Protein AF-A0A0A1MVZ1-F1 (afdb_monomer_lite)

Foldseek 3Di:
DDDPPVLVVVLVVLLVVLVVLLVCLVPPDPVVPPPDQPCVVVVNVVDPSSVSSNVVSVVSNVVSVLSVVCVPVPSVVVVVD

Sequence (81 aa):
MKRPLGVIIISYIFAFSSMLLLFSAIFYDADTDSMRSIAERFALPNIPEQLMRAIVALFSLVMVYGYIQLKNGAFGQWWLI

Organism: NCBI:txid545501

Secondary structure (DSSP, 8-state):
-PPPHHHHHHHHHHHHHHHHHHHHHHHS-SSS-TT--HHHHTT-TTS-HHHHHHHHHHHHHHHHHHHHHTTSTTSTTTS--

Structure (mmCIF, N/CA/C/O backbone):
data_AF-A0A0A1MVZ1-F1
#
_entry.id   AF-A0A0A1MVZ1-F1
#
loop_
_atom_site.group_PDB
_atom_site.id
_atom_site.type_symbol
_atom_site.label_atom_id
_atom_site.label_alt_id
_atom_site.label_comp_id
_atom_site.label_asym_id
_atom_site.label_entity_id
_atom_site.label_seq_id
_atom_site.pdbx_PDB_ins_code
_atom_site.Cartn_x
_atom_site.Cartn_y
_atom_site.Cartn_z
_atom_site.occupancy
_atom_site.B_iso_or_equiv
_atom_site.auth_seq_id
_atom_site.auth_comp_id
_atom_site.auth_asym_id
_atom_site.auth_atom_id
_atom_site.pdbx_PDB_model_num
ATOM 1 N N . MET A 1 1 ? -22.127 6.150 15.677 1.00 52.12 1 MET A N 1
ATOM 2 C CA . MET A 1 1 ? -20.823 6.031 16.368 1.00 52.12 1 MET A CA 1
ATOM 3 C C . MET A 1 1 ? -19.761 6.760 15.554 1.00 52.12 1 MET A C 1
ATOM 5 O O . MET A 1 1 ? -19.609 6.455 14.373 1.00 52.12 1 MET A O 1
ATOM 9 N N . LYS A 1 2 ? -19.123 7.788 16.135 1.00 60.97 2 LYS A N 1
ATOM 10 C CA . LYS A 1 2 ? -18.030 8.543 15.496 1.00 60.97 2 LYS A CA 1
ATOM 11 C C . LYS A 1 2 ? -16.820 7.611 15.365 1.00 60.97 2 LYS A C 1
ATOM 13 O O . LYS A 1 2 ? -16.525 6.877 16.303 1.00 60.97 2 LYS A O 1
ATOM 18 N N . ARG A 1 3 ? -16.179 7.584 14.193 1.00 61.62 3 ARG A N 1
ATOM 19 C CA . ARG A 1 3 ? -14.993 6.745 13.960 1.00 61.62 3 ARG A CA 1
ATOM 20 C C . ARG A 1 3 ? -13.870 7.184 14.917 1.00 61.62 3 ARG A C 1
ATOM 22 O O . ARG A 1 3 ? -13.727 8.392 15.116 1.00 61.62 3 ARG A O 1
ATOM 29 N N . PRO A 1 4 ? -13.091 6.257 15.504 1.00 75.44 4 PRO A N 1
ATOM 30 C CA . PRO A 1 4 ? -11.972 6.625 16.364 1.00 75.44 4 PRO A CA 1
ATOM 31 C C . PRO A 1 4 ? -10.992 7.493 15.571 1.00 75.44 4 PRO A C 1
ATOM 33 O O . PRO A 1 4 ? -10.639 7.143 14.444 1.00 75.44 4 PRO A O 1
ATOM 36 N N . LEU A 1 5 ? -10.545 8.611 16.146 1.00 72.12 5 LEU A N 1
ATOM 37 C CA . LEU A 1 5 ? -9.634 9.545 15.472 1.00 72.12 5 LEU A CA 1
ATOM 38 C C . LEU A 1 5 ? -8.366 8.840 14.960 1.00 72.12 5 LEU A C 1
ATOM 40 O O . LEU A 1 5 ? -7.936 9.102 13.842 1.00 72.12 5 LEU A O 1
ATOM 44 N N . GLY A 1 6 ? -7.837 7.871 15.718 1.00 72.12 6 GLY A N 1
ATOM 45 C CA . GLY A 1 6 ? -6.678 7.070 15.308 1.00 72.12 6 GLY A CA 1
ATOM 46 C C . GLY A 1 6 ? -6.903 6.251 14.032 1.00 72.12 6 GLY A C 1
ATOM 47 O O . GLY A 1 6 ? -6.029 6.206 13.173 1.00 72.12 6 GLY A O 1
ATOM 48 N N . VAL A 1 7 ? -8.096 5.672 13.848 1.00 70.12 7 VAL A N 1
ATOM 49 C CA . VAL A 1 7 ? -8.446 4.908 12.635 1.00 70.12 7 VAL A CA 1
ATOM 50 C C . VAL A 1 7 ? -8.447 5.827 11.418 1.00 70.12 7 VAL A C 1
ATOM 52 O O . VAL A 1 7 ? -7.920 5.463 10.371 1.00 70.12 7 VAL A O 1
ATOM 55 N N . ILE A 1 8 ? -8.989 7.038 11.563 1.00 75.38 8 ILE A N 1
ATOM 56 C CA . ILE A 1 8 ? -9.010 8.035 10.489 1.00 75.38 8 ILE A CA 1
ATOM 57 C C . ILE A 1 8 ? -7.577 8.444 10.122 1.00 75.38 8 ILE A C 1
ATOM 59 O O . ILE A 1 8 ? -7.212 8.374 8.953 1.00 75.38 8 ILE A O 1
ATOM 63 N N . ILE A 1 9 ? -6.757 8.811 11.109 1.00 80.94 9 ILE A N 1
ATOM 64 C CA . ILE A 1 9 ? -5.386 9.296 10.887 1.00 80.94 9 ILE A CA 1
ATOM 65 C C . ILE A 1 9 ? -4.521 8.232 10.201 1.00 80.94 9 ILE A C 1
ATOM 67 O O . ILE A 1 9 ? -3.887 8.526 9.189 1.00 80.94 9 ILE A O 1
ATOM 71 N N . ILE A 1 10 ? -4.538 6.988 10.694 1.00 80.56 10 ILE A N 1
ATOM 72 C CA . ILE A 1 10 ? -3.760 5.886 10.104 1.00 80.56 10 ILE A CA 1
ATOM 73 C C . ILE A 1 10 ? -4.213 5.629 8.663 1.00 80.56 10 ILE A C 1
ATOM 75 O O . ILE A 1 10 ? -3.380 5.488 7.771 1.00 80.56 10 ILE A O 1
ATOM 79 N N . SER A 1 11 ? -5.524 5.650 8.409 1.00 75.44 11 SER A N 1
ATOM 80 C CA . SER A 1 11 ? -6.059 5.465 7.056 1.00 75.44 11 SER A CA 1
ATOM 81 C C . SER A 1 11 ? -5.566 6.539 6.085 1.00 75.44 11 SER A C 1
ATOM 83 O O . SER A 1 11 ? -5.192 6.218 4.962 1.00 75.44 11 SER A O 1
ATOM 85 N N . TYR A 1 12 ? -5.532 7.806 6.511 1.00 81.12 12 TYR A N 1
ATOM 86 C CA . TYR A 1 12 ? -5.038 8.904 5.675 1.00 81.12 12 TYR A CA 1
ATOM 87 C C . TYR A 1 12 ? -3.540 8.794 5.388 1.00 81.12 12 TYR A C 1
ATOM 89 O O . TYR A 1 12 ? -3.136 9.023 4.250 1.00 81.12 12 TYR A O 1
ATOM 97 N N . ILE A 1 13 ? -2.729 8.405 6.378 1.00 86.31 13 ILE A N 1
ATOM 98 C CA . ILE A 1 13 ? -1.288 8.190 6.184 1.00 86.31 13 ILE A CA 1
ATOM 99 C C . ILE A 1 13 ? -1.062 7.101 5.134 1.00 86.31 13 ILE A C 1
ATOM 101 O O . ILE A 1 13 ? -0.348 7.325 4.160 1.00 86.31 13 ILE A O 1
ATOM 105 N N . PHE A 1 14 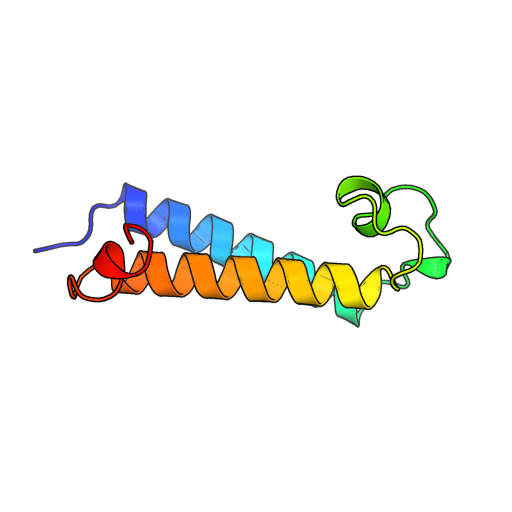? -1.721 5.951 5.281 1.00 80.69 14 PHE A N 1
ATOM 106 C CA . PHE A 1 14 ? -1.562 4.855 4.331 1.00 80.69 14 PHE A CA 1
ATOM 107 C C . PHE A 1 14 ? -2.128 5.176 2.937 1.00 80.69 14 PHE A C 1
ATOM 109 O O . PHE A 1 14 ? -1.520 4.799 1.933 1.00 80.69 14 PHE A O 1
ATOM 116 N N . ALA A 1 15 ? -3.252 5.896 2.844 1.00 81.12 15 ALA A N 1
ATOM 117 C CA . ALA A 1 15 ? -3.793 6.350 1.561 1.00 81.12 15 ALA A CA 1
ATOM 118 C C . ALA A 1 15 ? -2.816 7.295 0.845 1.00 81.12 15 ALA A C 1
ATOM 120 O O . ALA A 1 15 ? -2.544 7.124 -0.343 1.00 81.12 15 ALA A O 1
ATOM 121 N N . PHE A 1 16 ? -2.240 8.249 1.579 1.00 87.12 16 PHE A N 1
ATOM 122 C CA . PHE A 1 16 ? -1.248 9.178 1.047 1.00 87.12 16 PHE A CA 1
ATOM 123 C C . PHE A 1 16 ? 0.021 8.447 0.585 1.00 87.12 16 PHE A C 1
ATOM 125 O O . PHE A 1 16 ? 0.485 8.669 -0.531 1.00 87.12 16 PHE A O 1
ATOM 132 N N . SER A 1 17 ? 0.537 7.506 1.382 1.00 80.69 17 SER A N 1
ATOM 133 C CA . SER A 1 17 ? 1.684 6.674 0.996 1.00 80.69 17 SER A CA 1
ATOM 134 C C . SER A 1 17 ? 1.410 5.816 -0.244 1.00 80.69 17 SER A C 1
ATOM 136 O O . SER A 1 17 ? 2.277 5.706 -1.107 1.00 80.69 17 SER A O 1
ATOM 138 N N . SER A 1 18 ? 0.204 5.254 -0.373 1.00 81.38 18 SER A N 1
ATOM 139 C CA . SER A 1 18 ? -0.203 4.495 -1.567 1.00 81.38 18 SER A CA 1
ATOM 140 C C . SER A 1 18 ? -0.238 5.382 -2.811 1.00 81.38 18 SER A C 1
ATOM 142 O O . SER A 1 18 ? 0.213 4.981 -3.881 1.00 81.38 18 SER A O 1
ATOM 144 N N . MET A 1 19 ? -0.724 6.615 -2.666 1.00 84.94 19 MET A N 1
ATOM 145 C CA . MET A 1 19 ? -0.773 7.583 -3.758 1.00 84.94 19 MET A CA 1
ATOM 146 C C . MET A 1 19 ? 0.631 8.017 -4.199 1.00 84.94 19 MET A C 1
ATOM 148 O O . MET A 1 19 ? 0.895 8.095 -5.396 1.00 84.94 19 MET A O 1
ATOM 152 N N . LEU A 1 20 ? 1.554 8.213 -3.252 1.00 84.06 20 LEU A N 1
ATOM 153 C CA . LEU A 1 20 ? 2.966 8.473 -3.550 1.00 84.06 20 LEU A CA 1
ATOM 154 C C . LEU A 1 20 ? 3.642 7.294 -4.265 1.00 84.06 20 LEU A C 1
ATOM 156 O O . LEU A 1 20 ? 4.446 7.514 -5.167 1.00 84.06 20 LEU A O 1
ATOM 160 N N . LEU A 1 21 ? 3.309 6.052 -3.895 1.00 80.62 21 LEU A N 1
ATOM 161 C CA . LEU A 1 21 ? 3.809 4.854 -4.577 1.00 80.62 21 LEU A CA 1
ATOM 162 C C . LEU A 1 21 ? 3.270 4.730 -6.007 1.00 80.62 21 LEU A C 1
ATOM 164 O O . LEU A 1 21 ? 4.027 4.385 -6.907 1.00 80.62 21 LEU A O 1
ATOM 168 N N . LEU A 1 22 ? 1.992 5.046 -6.243 1.00 81.00 22 LEU A N 1
ATOM 169 C CA . LEU A 1 22 ? 1.440 5.104 -7.602 1.00 81.00 22 LEU A CA 1
ATOM 170 C C . LEU A 1 22 ? 2.102 6.208 -8.428 1.00 81.00 22 LEU A C 1
ATOM 172 O O . LEU A 1 22 ? 2.441 5.994 -9.588 1.00 81.00 22 LEU A O 1
ATOM 176 N N . PHE A 1 23 ? 2.317 7.377 -7.826 1.00 81.12 23 PHE A N 1
ATOM 177 C CA . PHE A 1 23 ? 2.988 8.484 -8.494 1.00 81.12 23 PHE A CA 1
ATOM 178 C C . PHE A 1 23 ? 4.426 8.110 -8.878 1.00 81.12 23 PHE A C 1
ATOM 180 O O . PHE A 1 23 ? 4.828 8.309 -10.021 1.00 81.12 23 PHE A O 1
ATOM 187 N N . SER A 1 24 ? 5.185 7.487 -7.973 1.00 77.44 24 SER A N 1
ATOM 188 C CA . SER A 1 24 ? 6.541 7.028 -8.290 1.00 77.44 24 SER A CA 1
ATOM 189 C C . SER A 1 24 ? 6.563 5.879 -9.298 1.00 77.44 24 SER A C 1
ATOM 191 O O . SER A 1 24 ? 7.534 5.753 -10.032 1.00 77.44 24 SER A O 1
ATOM 193 N N . ALA A 1 25 ? 5.510 5.063 -9.373 1.00 74.50 25 ALA A N 1
ATOM 194 C CA . ALA A 1 25 ? 5.386 4.039 -10.403 1.00 74.50 25 ALA A CA 1
ATOM 195 C C . ALA A 1 25 ? 5.150 4.638 -11.798 1.00 74.50 25 ALA A C 1
ATOM 197 O O . ALA A 1 25 ? 5.584 4.059 -12.778 1.00 74.50 25 ALA A O 1
ATOM 198 N N . ILE A 1 26 ? 4.463 5.773 -11.933 1.00 75.75 26 ILE A N 1
ATOM 199 C CA . ILE A 1 26 ? 4.146 6.339 -13.258 1.00 75.75 26 ILE A CA 1
ATOM 200 C C . ILE A 1 26 ? 5.233 7.308 -13.736 1.00 75.75 26 ILE A C 1
ATOM 202 O O . ILE A 1 26 ? 5.560 7.321 -14.919 1.00 75.75 26 ILE A O 1
ATOM 206 N N . PHE A 1 27 ? 5.776 8.124 -12.829 1.00 73.50 27 PHE A N 1
ATOM 207 C CA . PHE A 1 27 ? 6.641 9.254 -13.183 1.00 73.50 27 PHE A CA 1
ATOM 208 C C . PHE A 1 27 ? 8.136 9.007 -12.961 1.00 73.50 27 PHE A C 1
ATOM 210 O O . PHE A 1 27 ? 8.941 9.806 -13.431 1.00 73.50 27 PHE A O 1
ATOM 217 N N . TYR A 1 28 ? 8.517 7.954 -12.232 1.00 69.50 28 TYR A N 1
ATOM 218 C CA . TYR A 1 28 ? 9.918 7.673 -11.922 1.00 69.50 28 TYR A CA 1
ATOM 219 C C . TYR A 1 28 ? 10.383 6.433 -12.683 1.00 69.50 28 TYR A C 1
ATOM 221 O O . TYR A 1 28 ? 9.815 5.352 -12.512 1.00 69.50 28 TYR A O 1
ATOM 229 N N . ASP A 1 29 ? 11.416 6.596 -13.507 1.00 62.94 29 ASP A N 1
ATOM 230 C CA . ASP A 1 29 ? 12.014 5.494 -14.252 1.00 62.94 29 ASP A CA 1
ATOM 231 C C . ASP A 1 29 ? 12.877 4.650 -13.306 1.00 62.94 29 ASP A C 1
ATOM 233 O O . ASP A 1 29 ? 13.915 5.085 -12.799 1.00 62.94 29 ASP A O 1
ATOM 237 N N . ALA A 1 30 ? 12.370 3.467 -12.968 1.00 60.06 30 ALA A N 1
ATOM 238 C CA . ALA A 1 30 ? 12.993 2.571 -12.004 1.00 60.06 30 ALA A CA 1
ATOM 239 C C . ALA A 1 30 ? 14.144 1.753 -12.614 1.00 60.06 30 ALA A C 1
ATOM 241 O O . ALA A 1 30 ? 14.931 1.199 -11.854 1.00 60.06 30 ALA A O 1
ATOM 242 N N . ASP A 1 31 ? 14.271 1.705 -13.947 1.00 57.31 31 ASP A N 1
ATOM 243 C CA . ASP A 1 31 ? 15.345 0.960 -14.624 1.00 57.31 31 ASP A CA 1
ATOM 244 C C . ASP A 1 31 ? 16.718 1.639 -14.478 1.00 57.31 31 ASP A C 1
ATOM 246 O O . ASP A 1 31 ? 17.759 0.988 -14.546 1.00 57.31 31 ASP A O 1
ATOM 250 N N . THR A 1 32 ? 16.745 2.954 -14.239 1.00 52.81 32 THR A N 1
ATOM 251 C CA . THR A 1 32 ? 17.994 3.730 -14.138 1.00 52.81 32 THR A CA 1
ATOM 252 C C . THR A 1 32 ? 18.561 3.861 -12.726 1.00 52.81 32 THR A C 1
ATOM 254 O O . THR A 1 32 ? 19.716 4.256 -12.576 1.00 52.81 32 THR A O 1
ATOM 257 N N . ASP A 1 33 ? 17.782 3.545 -11.690 1.00 55.12 33 ASP A N 1
ATOM 258 C CA . ASP A 1 33 ? 18.130 3.850 -10.299 1.00 55.12 33 ASP A CA 1
ATOM 259 C C . ASP A 1 33 ? 18.174 2.552 -9.473 1.00 55.12 33 ASP A C 1
ATOM 261 O O . ASP A 1 33 ? 17.225 2.165 -8.791 1.00 55.12 33 ASP A O 1
ATOM 265 N N . SER A 1 34 ? 19.316 1.860 -9.544 1.00 54.09 34 SER A N 1
ATOM 266 C CA . SER A 1 34 ? 19.614 0.549 -8.936 1.00 54.09 34 SER A CA 1
ATOM 267 C C . SER A 1 34 ? 19.552 0.502 -7.397 1.00 54.09 34 SER A C 1
ATOM 269 O O . SER A 1 34 ? 20.009 -0.453 -6.774 1.00 54.09 34 SER A O 1
ATOM 271 N N . MET A 1 35 ? 19.047 1.547 -6.742 1.00 55.94 35 MET A N 1
ATOM 272 C CA . MET A 1 35 ? 19.164 1.736 -5.297 1.00 55.94 35 MET A CA 1
ATOM 273 C C . MET A 1 35 ? 17.981 1.185 -4.487 1.00 55.94 35 MET A C 1
ATOM 275 O O . MET A 1 35 ? 18.060 1.165 -3.253 1.00 55.94 35 MET A O 1
ATOM 279 N N . ARG A 1 36 ? 16.867 0.748 -5.105 1.00 53.28 36 ARG A N 1
ATOM 280 C CA . ARG A 1 36 ? 15.686 0.349 -4.314 1.00 53.28 36 ARG A CA 1
ATOM 281 C C . ARG A 1 36 ? 14.690 -0.581 -5.014 1.00 53.28 36 ARG A C 1
ATOM 283 O O . ARG A 1 36 ? 13.505 -0.251 -5.093 1.00 53.28 36 ARG A O 1
ATOM 290 N N . SER A 1 37 ? 15.130 -1.783 -5.378 1.00 65.06 37 SER A N 1
ATOM 291 C CA . SER A 1 37 ? 14.224 -2.780 -5.948 1.00 65.06 37 SER A CA 1
ATOM 292 C C . SER A 1 37 ? 13.209 -3.314 -4.951 1.00 65.06 37 SER A C 1
ATOM 294 O O . SER A 1 37 ? 13.501 -4.066 -4.020 1.00 65.06 37 SER A O 1
ATOM 296 N N . ILE A 1 38 ? 11.956 -2.901 -5.144 1.00 69.94 38 ILE A N 1
ATOM 297 C CA . ILE A 1 38 ? 10.811 -3.494 -4.450 1.00 69.94 38 ILE A CA 1
ATOM 298 C C . ILE A 1 38 ? 10.647 -4.949 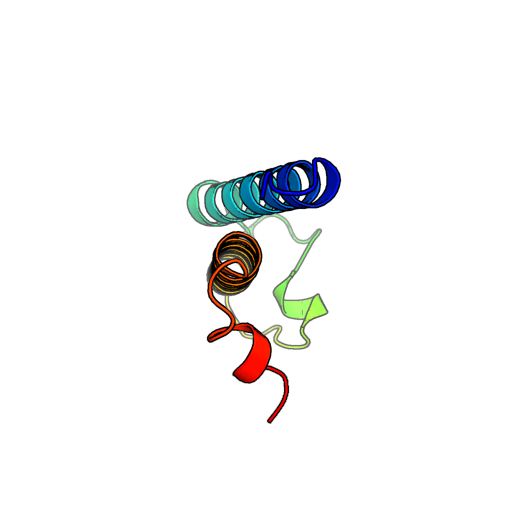-4.900 1.00 69.94 38 ILE A C 1
ATOM 300 O O . ILE A 1 38 ? 10.321 -5.794 -4.076 1.00 69.94 38 ILE A O 1
ATOM 304 N N . ALA A 1 39 ? 10.945 -5.266 -6.159 1.00 68.19 39 ALA A N 1
ATOM 305 C CA . ALA A 1 39 ? 10.873 -6.622 -6.688 1.00 68.19 39 ALA A CA 1
ATOM 306 C C . ALA A 1 39 ? 11.839 -7.583 -5.962 1.00 68.19 39 ALA A C 1
ATOM 308 O O . ALA A 1 39 ? 11.442 -8.686 -5.583 1.00 68.19 39 ALA A O 1
ATOM 309 N N . GLU A 1 40 ? 13.057 -7.133 -5.642 1.00 71.50 40 GLU A N 1
ATOM 310 C CA . GLU A 1 40 ? 14.018 -7.898 -4.831 1.00 71.50 40 GLU A CA 1
ATOM 311 C C . GLU A 1 40 ? 13.532 -8.143 -3.398 1.00 71.50 40 GLU A C 1
ATOM 313 O O . GLU A 1 40 ? 13.686 -9.244 -2.869 1.00 71.50 40 GLU A O 1
ATOM 318 N N . ARG A 1 41 ? 12.877 -7.156 -2.769 1.00 75.62 41 ARG A N 1
ATOM 319 C CA . ARG A 1 41 ? 12.328 -7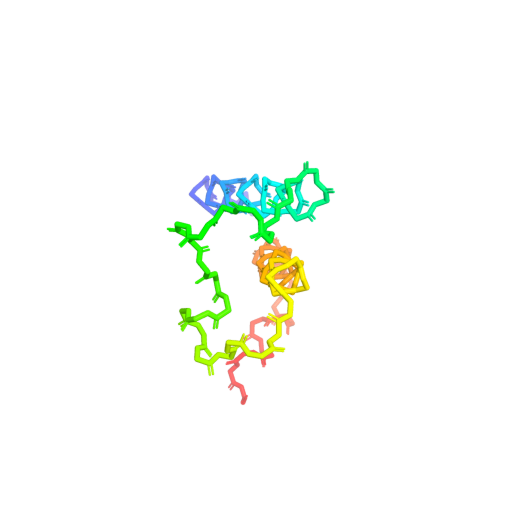.298 -1.403 1.00 75.62 41 ARG A CA 1
ATOM 320 C C . ARG A 1 41 ? 11.226 -8.349 -1.301 1.00 75.62 41 ARG A C 1
ATOM 322 O O . ARG A 1 41 ? 10.982 -8.871 -0.219 1.00 75.62 41 ARG A O 1
ATOM 329 N N . PHE A 1 42 ? 10.572 -8.642 -2.417 1.00 72.12 42 PHE A N 1
ATOM 330 C CA . PHE A 1 42 ? 9.544 -9.670 -2.535 1.00 72.12 42 PHE A CA 1
ATOM 331 C C . PHE A 1 42 ? 10.060 -10.949 -3.217 1.00 72.12 42 PHE A C 1
ATOM 333 O O . PHE A 1 42 ? 9.256 -11.802 -3.580 1.00 72.12 42 PHE A O 1
ATOM 340 N N . ALA A 1 43 ? 11.384 -11.096 -3.374 1.00 73.88 43 ALA A N 1
ATOM 341 C CA . ALA A 1 43 ? 12.046 -12.242 -4.005 1.00 73.88 43 ALA A CA 1
ATOM 342 C C . ALA A 1 43 ? 11.594 -12.531 -5.453 1.00 73.88 43 ALA A C 1
ATOM 344 O O . ALA A 1 43 ? 11.682 -13.664 -5.926 1.00 73.88 43 ALA A O 1
ATOM 345 N N . LEU A 1 44 ? 11.137 -11.503 -6.177 1.00 75.19 44 LEU A N 1
ATOM 346 C CA . LEU A 1 44 ? 10.663 -11.594 -7.561 1.00 75.19 44 LEU A CA 1
ATOM 347 C C . LEU A 1 44 ? 11.471 -10.668 -8.490 1.00 75.19 44 LEU A C 1
ATOM 349 O O . LEU A 1 44 ? 10.890 -9.789 -9.122 1.00 75.19 44 LEU A O 1
ATOM 353 N N . PRO A 1 45 ? 12.799 -10.855 -8.619 1.00 69.56 45 PRO A N 1
ATOM 354 C CA . PRO A 1 45 ? 13.674 -9.948 -9.372 1.00 69.56 45 PRO A CA 1
ATOM 355 C C . PRO A 1 45 ? 13.385 -9.904 -10.883 1.00 69.56 45 PRO A C 1
ATOM 357 O O . PRO A 1 45 ? 13.794 -8.967 -11.554 1.00 69.56 45 PRO A O 1
ATOM 360 N N . ASN A 1 46 ? 12.659 -10.887 -11.424 1.00 72.50 46 ASN A N 1
ATOM 361 C CA . ASN A 1 46 ? 12.310 -10.952 -12.850 1.00 72.50 46 ASN A CA 1
ATOM 362 C C . ASN A 1 46 ? 11.086 -10.097 -13.227 1.00 72.50 46 ASN A C 1
ATOM 364 O O . ASN A 1 46 ? 10.697 -10.070 -14.394 1.00 72.50 46 ASN A O 1
ATOM 368 N N . ILE A 1 47 ? 10.429 -9.459 -12.254 1.00 74.56 47 ILE A N 1
ATOM 369 C CA . ILE A 1 47 ? 9.238 -8.640 -12.494 1.00 74.56 47 ILE A CA 1
ATOM 370 C C . ILE A 1 47 ? 9.657 -7.170 -12.609 1.00 74.56 47 ILE A C 1
ATOM 372 O O . ILE A 1 47 ? 10.382 -6.695 -11.732 1.00 74.56 47 ILE A O 1
ATOM 376 N N . PRO A 1 48 ? 9.163 -6.422 -13.618 1.00 76.94 48 PRO A N 1
ATOM 377 C CA . PRO A 1 48 ? 9.436 -4.995 -13.737 1.0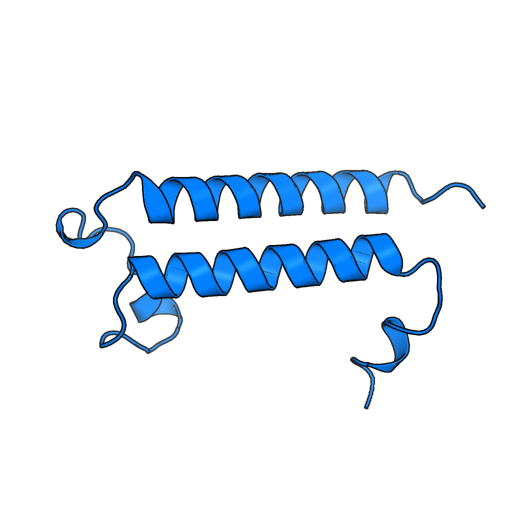0 76.94 48 PRO A CA 1
ATOM 378 C C . PRO A 1 48 ? 9.102 -4.251 -12.442 1.00 76.94 48 PRO A C 1
ATOM 380 O O . PRO A 1 48 ? 7.997 -4.381 -11.903 1.00 76.94 48 PRO A O 1
ATOM 383 N N . GLU A 1 49 ? 10.031 -3.430 -11.954 1.00 76.69 49 GLU A N 1
ATOM 384 C CA . GLU A 1 49 ? 9.840 -2.664 -10.719 1.00 76.69 49 GLU A CA 1
ATOM 385 C C . GLU A 1 49 ? 8.585 -1.796 -10.755 1.00 76.69 49 GLU A C 1
ATOM 387 O O . GLU A 1 49 ? 7.868 -1.683 -9.759 1.00 76.69 49 GLU A O 1
ATOM 392 N N . GLN A 1 50 ? 8.302 -1.215 -11.919 1.00 76.44 50 GLN A N 1
ATOM 393 C CA . GLN A 1 50 ? 7.128 -0.391 -12.156 1.00 76.44 50 GLN A CA 1
ATOM 394 C C . GLN A 1 50 ? 5.828 -1.164 -11.895 1.00 76.44 50 GLN A C 1
ATOM 396 O O . GLN A 1 50 ? 4.930 -0.679 -11.202 1.00 76.44 50 GLN A O 1
ATOM 401 N N . LEU A 1 51 ? 5.764 -2.405 -12.388 1.00 79.75 51 LEU A N 1
ATOM 402 C CA . LEU A 1 51 ? 4.631 -3.302 -12.188 1.00 79.75 51 LEU A CA 1
ATOM 403 C C . LEU A 1 51 ? 4.503 -3.689 -10.712 1.00 79.75 51 LEU A C 1
ATOM 405 O O . LEU A 1 51 ? 3.408 -3.645 -10.152 1.00 79.75 51 LEU A O 1
ATOM 409 N N . MET A 1 52 ? 5.622 -3.996 -10.054 1.00 81.38 52 MET A N 1
ATOM 410 C CA . MET A 1 52 ? 5.613 -4.363 -8.641 1.00 81.38 52 MET A CA 1
ATOM 411 C C . MET A 1 52 ? 5.174 -3.202 -7.737 1.00 81.38 52 MET A C 1
ATOM 413 O O . MET A 1 52 ? 4.376 -3.395 -6.819 1.00 81.38 52 MET A O 1
ATOM 417 N N . ARG A 1 53 ? 5.625 -1.975 -8.027 1.00 80.12 53 ARG A N 1
ATOM 418 C CA . ARG A 1 53 ? 5.175 -0.754 -7.341 1.00 80.12 53 ARG A CA 1
ATOM 419 C C . ARG A 1 53 ? 3.674 -0.543 -7.507 1.00 80.12 53 ARG A C 1
ATOM 421 O O . ARG A 1 53 ? 2.999 -0.279 -6.515 1.00 80.12 53 ARG A O 1
ATOM 428 N N . ALA A 1 54 ? 3.149 -0.710 -8.721 1.00 80.44 54 ALA A N 1
ATOM 429 C CA . ALA A 1 54 ? 1.719 -0.590 -8.987 1.00 80.44 54 ALA A CA 1
ATOM 430 C C . ALA A 1 54 ? 0.899 -1.633 -8.208 1.00 80.44 54 ALA A C 1
ATOM 432 O O . ALA A 1 54 ? -0.087 -1.273 -7.568 1.00 80.44 54 ALA A O 1
ATOM 433 N N . ILE A 1 55 ? 1.332 -2.900 -8.193 1.00 85.00 55 ILE A N 1
ATOM 434 C CA . ILE A 1 55 ? 0.666 -3.979 -7.444 1.00 85.00 55 ILE A CA 1
ATOM 435 C C . ILE A 1 55 ? 0.644 -3.667 -5.945 1.00 85.00 55 ILE A C 1
ATOM 437 O O . ILE A 1 55 ? -0.418 -3.708 -5.325 1.00 85.00 55 ILE A O 1
ATOM 441 N N . VAL A 1 56 ? 1.793 -3.312 -5.362 1.00 83.31 56 VAL A N 1
ATOM 442 C CA . VAL A 1 56 ? 1.897 -2.987 -3.930 1.00 83.31 56 VAL A CA 1
ATOM 443 C C . VAL A 1 56 ? 1.040 -1.772 -3.582 1.00 83.31 56 VAL A C 1
ATOM 445 O O . VAL A 1 56 ? 0.347 -1.775 -2.563 1.00 83.31 56 VAL A O 1
ATOM 448 N N . ALA A 1 57 ? 1.052 -0.745 -4.431 1.00 83.19 57 ALA A N 1
ATOM 449 C CA . ALA A 1 57 ? 0.271 0.457 -4.200 1.00 83.19 57 ALA A CA 1
ATOM 450 C C . ALA A 1 57 ? -1.235 0.180 -4.271 1.00 83.19 57 ALA A C 1
ATOM 452 O O . ALA A 1 57 ? -1.966 0.612 -3.384 1.00 83.19 57 ALA A O 1
ATOM 453 N N . LEU A 1 58 ? -1.693 -0.596 -5.261 1.00 84.75 58 LEU A N 1
ATOM 454 C CA . LEU A 1 58 ? -3.086 -1.034 -5.367 1.00 84.75 58 LEU A CA 1
ATOM 455 C C . LEU A 1 58 ? -3.501 -1.880 -4.162 1.00 84.75 58 LEU A C 1
ATOM 457 O O . LEU A 1 58 ? -4.558 -1.636 -3.585 1.00 84.75 58 LEU A O 1
ATOM 461 N N . PHE A 1 59 ? -2.662 -2.826 -3.740 1.00 84.44 59 PHE A N 1
ATOM 462 C CA . PHE A 1 59 ? -2.945 -3.672 -2.583 1.00 84.44 59 PHE A CA 1
ATOM 463 C C . PHE A 1 59 ? -3.059 -2.847 -1.295 1.00 84.44 59 PHE A C 1
ATOM 465 O O . PHE A 1 59 ? -3.994 -3.029 -0.517 1.00 84.44 59 PHE A O 1
ATOM 472 N N . SER A 1 60 ? -2.153 -1.885 -1.094 1.00 80.88 60 SER A N 1
ATOM 473 C CA . SER A 1 60 ? -2.210 -0.965 0.044 1.00 80.88 60 SER A CA 1
ATOM 474 C C . SER A 1 60 ? -3.474 -0.098 0.007 1.00 80.88 60 SER A C 1
ATOM 476 O O . SER A 1 60 ? -4.153 0.037 1.024 1.00 80.88 60 SER A O 1
ATOM 478 N N . LEU A 1 61 ? -3.874 0.387 -1.172 1.00 79.50 61 LEU A N 1
ATOM 479 C CA . LEU A 1 61 ? -5.109 1.152 -1.360 1.00 79.50 61 LEU A CA 1
ATOM 480 C C . LEU A 1 61 ? -6.359 0.323 -1.038 1.00 79.50 61 LEU A C 1
ATOM 482 O O . LEU A 1 61 ? -7.242 0.803 -0.330 1.00 79.50 61 LEU A O 1
ATOM 486 N N . VAL A 1 62 ? -6.416 -0.930 -1.501 1.00 81.94 62 VAL A N 1
ATOM 487 C CA . VAL A 1 62 ? -7.508 -1.870 -1.201 1.00 81.94 62 VAL A CA 1
ATOM 488 C C . VAL A 1 62 ? -7.577 -2.163 0.298 1.00 81.94 62 VAL A C 1
ATOM 490 O O . VAL A 1 62 ? -8.662 -2.109 0.876 1.00 81.94 62 VAL A O 1
ATOM 493 N N . MET A 1 63 ? -6.436 -2.403 0.949 1.00 76.00 63 MET A N 1
ATOM 494 C CA . MET A 1 63 ? -6.365 -2.638 2.395 1.00 76.00 63 MET A CA 1
ATOM 495 C C . MET A 1 63 ? -6.862 -1.428 3.188 1.00 76.00 63 MET A C 1
ATOM 497 O O . MET A 1 63 ? -7.665 -1.577 4.107 1.00 76.00 63 MET A O 1
ATOM 501 N N . VAL A 1 64 ? -6.447 -0.218 2.809 1.00 78.06 64 VAL A N 1
ATOM 502 C CA . VAL A 1 64 ? -6.910 1.027 3.438 1.00 78.06 64 VAL A CA 1
ATOM 503 C C . VAL A 1 64 ? -8.393 1.252 3.195 1.00 78.06 64 VAL A C 1
ATOM 505 O O . VAL A 1 64 ? -9.120 1.614 4.116 1.00 78.06 64 VAL A O 1
ATOM 508 N N . TYR A 1 65 ? -8.866 1.022 1.974 1.00 74.12 65 TYR A N 1
ATOM 509 C CA . TYR A 1 65 ? -10.273 1.160 1.627 1.00 74.12 65 TYR A CA 1
ATOM 510 C C . TYR A 1 65 ? -11.145 0.186 2.429 1.00 74.12 65 TYR A C 1
ATOM 512 O O . TYR A 1 65 ? -12.142 0.602 3.025 1.00 74.12 65 TYR A O 1
ATOM 520 N N . GLY A 1 66 ? -10.719 -1.076 2.534 1.00 70.06 66 GLY A N 1
ATOM 521 C CA . GLY A 1 66 ? -11.337 -2.084 3.394 1.00 70.06 66 GLY A CA 1
ATOM 522 C C . GLY A 1 66 ? -11.307 -1.684 4.871 1.00 70.06 66 GLY A C 1
ATOM 523 O O . GLY A 1 66 ? -12.328 -1.767 5.555 1.00 70.06 66 GLY A O 1
ATOM 524 N N . TYR A 1 67 ? -10.184 -1.144 5.352 1.00 68.38 67 TYR A N 1
ATOM 525 C CA . TYR A 1 67 ? -10.034 -0.658 6.725 1.00 68.38 67 TYR A CA 1
ATOM 526 C C . TYR A 1 67 ? -10.959 0.534 7.038 1.00 68.38 67 TYR A C 1
ATOM 528 O O . TYR A 1 67 ? -11.587 0.591 8.096 1.00 68.38 67 TYR A O 1
ATOM 536 N N . ILE A 1 68 ? -11.143 1.460 6.093 1.00 66.88 68 ILE A N 1
ATOM 537 C CA . ILE A 1 68 ? -12.102 2.569 6.208 1.00 66.88 68 ILE A CA 1
ATOM 538 C C . ILE A 1 68 ? -13.556 2.049 6.171 1.00 66.88 68 ILE A C 1
ATOM 540 O O . ILE A 1 68 ? -14.439 2.616 6.834 1.00 66.88 68 ILE A O 1
ATOM 544 N N . GLN A 1 69 ? -13.827 0.978 5.416 1.00 65.56 69 GLN A N 1
ATOM 545 C CA . GLN A 1 69 ? -15.154 0.366 5.262 1.00 65.56 69 GLN A CA 1
ATOM 546 C C . GLN A 1 69 ? -15.573 -0.611 6.369 1.00 65.56 69 GLN A C 1
ATOM 548 O O . GLN A 1 69 ? -16.753 -0.965 6.412 1.00 65.56 69 GLN A O 1
ATOM 553 N N . LEU A 1 70 ? -14.702 -0.928 7.337 1.00 59.25 70 LEU A N 1
ATOM 554 C CA . LEU A 1 70 ? -14.971 -1.780 8.518 1.00 59.25 70 LEU A CA 1
ATOM 555 C C . LEU A 1 70 ? -16.204 -1.398 9.370 1.00 59.25 70 LEU A C 1
ATOM 557 O O . LEU A 1 70 ? -16.547 -2.099 10.316 1.00 59.25 70 LEU A O 1
ATOM 561 N N . LYS A 1 71 ? -16.906 -0.304 9.054 1.00 53.75 71 LYS A N 1
ATOM 562 C CA . LYS A 1 71 ? -18.180 0.066 9.687 1.00 53.75 71 LYS A CA 1
ATOM 563 C C . LYS A 1 71 ? -19.324 -0.911 9.356 1.00 53.75 71 LYS A C 1
ATOM 565 O O . LYS A 1 71 ? -20.274 -0.983 10.128 1.00 53.75 71 LYS A O 1
ATOM 570 N N . ASN A 1 72 ? -19.225 -1.665 8.261 1.00 49.84 72 ASN A N 1
ATOM 571 C CA . ASN A 1 72 ? -20.129 -2.774 7.960 1.00 49.84 72 ASN A CA 1
ATOM 572 C C . ASN A 1 72 ? -19.334 -4.066 8.159 1.00 49.84 72 ASN A C 1
ATOM 574 O O . ASN A 1 72 ? -18.418 -4.332 7.386 1.00 49.84 72 ASN A O 1
ATOM 578 N N . GLY A 1 73 ? -19.656 -4.853 9.187 1.00 50.12 73 GLY A N 1
ATOM 579 C CA . GLY A 1 73 ? -18.920 -6.054 9.617 1.00 50.12 73 GLY A CA 1
ATOM 580 C C . GLY A 1 73 ? -18.756 -7.192 8.591 1.00 50.12 73 GLY A C 1
ATOM 581 O O . GLY A 1 73 ? -18.379 -8.288 8.978 1.00 50.12 73 GLY A O 1
ATOM 582 N N . ALA A 1 74 ? -19.002 -6.952 7.303 1.00 50.50 74 ALA A N 1
ATOM 583 C CA . ALA A 1 74 ? -18.814 -7.903 6.215 1.00 50.50 74 ALA A CA 1
ATOM 584 C C . ALA A 1 74 ? -17.335 -8.094 5.818 1.00 50.50 74 ALA A C 1
ATOM 586 O O . ALA A 1 74 ? -16.940 -9.202 5.475 1.00 50.50 74 ALA A O 1
ATOM 587 N N . PHE A 1 75 ? -16.488 -7.057 5.894 1.00 52.44 75 PHE A N 1
ATOM 588 C CA . PHE A 1 75 ? -15.082 -7.182 5.461 1.00 52.44 75 PHE A CA 1
ATOM 589 C C . PHE A 1 75 ? -14.164 -7.791 6.535 1.00 52.44 75 PHE A C 1
ATOM 591 O O . PHE A 1 75 ? -13.172 -8.437 6.211 1.00 52.44 75 PHE A O 1
ATOM 598 N N . GLY A 1 76 ? -14.525 -7.662 7.819 1.00 47.16 76 GLY A N 1
ATOM 599 C CA . GLY A 1 76 ? -13.832 -8.350 8.918 1.00 47.16 76 GLY A CA 1
ATOM 600 C C . GLY A 1 76 ? -13.981 -9.877 8.876 1.00 47.16 76 GLY A C 1
ATOM 601 O O . GLY A 1 76 ? -13.164 -10.578 9.458 1.00 47.16 76 GLY A O 1
ATOM 602 N N . GLN A 1 77 ? -14.984 -10.393 8.157 1.00 48.72 77 GLN A N 1
ATOM 603 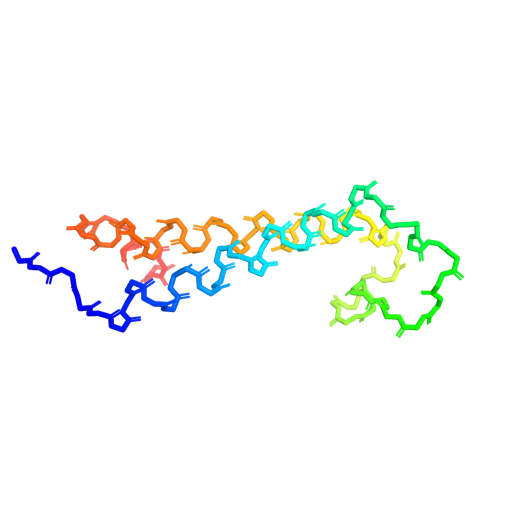C CA . GLN A 1 77 ? -15.198 -11.830 7.958 1.00 48.72 77 GLN A CA 1
ATOM 604 C C . GLN A 1 77 ? -14.400 -12.411 6.780 1.00 48.72 77 GLN A C 1
ATOM 606 O O . GLN A 1 77 ? -14.257 -13.624 6.704 1.00 48.72 77 GLN A O 1
ATOM 611 N N . TRP A 1 78 ? -13.850 -11.581 5.885 1.00 50.81 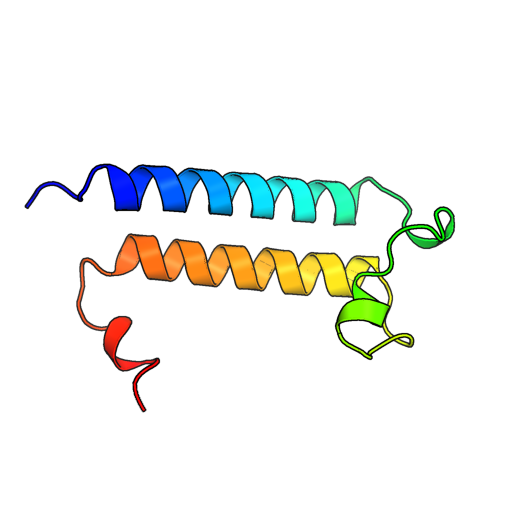78 TRP A N 1
ATOM 612 C CA . TRP A 1 78 ? -13.087 -12.057 4.719 1.00 50.81 78 TRP A CA 1
ATOM 613 C C . TRP A 1 78 ? -11.620 -12.393 5.022 1.00 50.81 78 TRP A C 1
ATOM 615 O O . TRP A 1 78 ? -11.009 -13.136 4.268 1.00 50.81 78 TRP A O 1
ATOM 625 N N . TRP A 1 79 ? -11.056 -11.868 6.113 1.00 42.88 79 TRP A N 1
ATOM 626 C CA . TRP A 1 79 ? -9.677 -12.163 6.543 1.00 42.88 79 TRP A CA 1
ATOM 627 C C . TRP A 1 79 ? -9.587 -13.205 7.670 1.00 42.88 79 TRP A C 1
ATOM 629 O O . TRP A 1 79 ? -8.488 -13.542 8.097 1.00 42.88 79 TRP A O 1
ATOM 639 N N . LEU A 1 80 ? -10.728 -13.687 8.175 1.00 42.09 80 LEU A N 1
ATOM 640 C CA . LEU A 1 80 ? -10.816 -14.641 9.290 1.00 42.09 80 LEU A CA 1
ATOM 641 C C . LEU A 1 80 ? -11.279 -16.048 8.865 1.00 42.09 80 LEU A C 1
ATOM 643 O O . LEU A 1 80 ? -11.664 -16.836 9.728 1.00 42.09 80 LEU A O 1
ATOM 647 N N . ILE A 1 81 ? -11.236 -16.367 7.568 1.00 39.25 81 ILE A N 1
ATOM 648 C CA . ILE A 1 81 ? -11.482 -17.716 7.032 1.00 39.25 81 ILE A CA 1
ATOM 649 C C . ILE A 1 81 ? -10.242 -18.179 6.277 1.00 39.25 81 ILE A C 1
ATOM 651 O O . ILE A 1 81 ? -9.743 -17.381 5.453 1.00 39.25 81 ILE A O 1
#

pLDDT: mean 70.1, std 12.32, range [39.25, 87.12]

Radius of gyration: 15.55 Å; chains: 1; bounding box: 40×27×31 Å